Protein 3KV0 (pdb70)

InterPro domains:
  IPR014830 Glycolipid transfer protein domain [PF08718] (36-173)
  IPR014830 Glycolipid transfer protein domain [PTHR10219] (13-198)
  IPR036497 Glycolipid transfer protein superfamily [G3DSA:1.10.3520.10] (11-208)
  IPR036497 Glycolipid transfer protein superfamily [SSF110004] (33-207)

Organism: Podospora anserina (NCBI:txid2587412)

Radius of gyration: 16.38 Å; Cα contacts (8 Å, |Δi|>4): 224; chains: 1; bounding box: 28×43×50 Å

Secondary structure (DSSP, 8-state):
-GGGG--GGG--EE----EEBHHHHHHHHHHHHHHHHHHHTTTTS---HHHHHH----TTTSGGG-SBHHHHHHHH----HHHHHHHHHHHHHHHHHHHH--TTS---HHHHHHHHHHH----S-S---HHHHHHHTPPP-------S----HHHHHHHHHHH--TTT--TTT----

Foldseek 3Di:
DLVVVAALLPFDFDVVLRFTFLPVVLRRLVRVVVLLVLFPCVLCVVLCLLNVLSVLCCCVVPVVQSRTPLSSQLVVVVDCSNLVSLLVNLLSLQLVLQLVVVLPDVDWSLVSSVVSCVPGVVVDDPPVVSSNRSSVSTDGVNSCVCDVDNVVSVVVVSRSVSSVVSVSVVSCVPSRD

CATH classification: 1.10.3520.10

Nearest PDB structures (foldseek):
  3kv0-assembly1_A  TM=1.000E+00  e=2.244E-23  Podospora anserina
  4kbr-assembly6_F  TM=8.569E-01  e=1.804E-05  Mus musculus
  4kbr-assembly8_H  TM=8.568E-01  e=4.045E-05  Mus musculus
  4kbr-assembly7_G  TM=8.019E-01  e=3.632E-05  Mus musculus

Structure (mmCIF, N/CA/C/O backbone):
data_3KV0
#
_entry.id   3KV0
#
_cell.length_a   96.926
_cell.length_b   96.926
_cell.length_c   57.914
_cell.angle_alpha   90.00
_cell.angle_beta   90.00
_cell.angle_gamma   90.00
#
_symmetry.space_group_name_H-M   'P 41 21 2'
#
loop_
_entity.id
_entity.type
_entity.pdbx_description
1 polymer HET-C2
2 water water
#
loop_
_atom_site.group_PDB
_atom_site.id
_atom_site.type_symbol
_atom_site.label_atom_id
_atom_site.label_alt_id
_atom_site.label_comp_id
_atom_site.label_asym_id
_atom_site.label_entity_id
_atom_site.label_seq_id
_atom_site.pdbx_PDB_ins_code
_atom_site.Cartn_x
_atom_site.Cartn_y
_atom_site.Cartn_z
_atom_site.occupancy
_atom_site.B_iso_or_equiv
_atom_site.auth_seq_id
_atom_site.auth_comp_id
_atom_site.auth_asym_id
_atom_site.auth_atom_id
_atom_site.pdbx_PDB_model_num
ATOM 1 N N . THR A 1 15 ? 28.750 50.621 46.682 1.00 51.91 14 THR A N 1
ATOM 2 C CA . THR A 1 15 ? 27.971 49.518 46.032 1.00 51.53 14 THR A CA 1
ATOM 3 C C . THR A 1 15 ? 28.634 49.006 44.751 1.00 51.10 14 THR A C 1
ATOM 4 O O . THR A 1 15 ? 29.394 49.718 44.106 1.00 50.70 14 THR A O 1
ATOM 8 N N . PHE A 1 16 ? 28.295 47.782 44.358 1.00 51.04 15 PHE A N 1
ATOM 9 C CA . PHE A 1 16 ? 28.758 47.248 43.071 1.00 50.87 15 PHE A CA 1
ATOM 10 C C . PHE A 1 16 ? 28.429 48.181 41.903 1.00 50.48 15 PHE A C 1
ATOM 11 O O . PHE A 1 16 ? 29.269 48.375 41.029 1.00 50.91 15 PHE A O 1
ATOM 19 N N . LEU A 1 17 ? 27.248 48.793 41.892 1.00 50.13 16 LEU A N 1
ATOM 20 C CA . LEU A 1 17 ? 26.878 49.612 40.734 1.00 50.44 16 LEU A CA 1
ATOM 21 C C . LEU A 1 17 ? 27.784 50.826 40.603 1.00 50.76 16 LEU A C 1
ATOM 22 O O . LEU A 1 17 ? 27.997 51.307 39.495 1.00 50.25 16 LEU A O 1
ATOM 27 N N . GLU A 1 18 ? 28.303 51.341 41.724 1.00 51.67 17 GLU A N 1
ATOM 28 C CA . GLU A 1 18 ? 29.216 52.497 41.676 1.00 51.76 17 GLU A CA 1
ATOM 29 C C . GLU A 1 18 ? 30.585 52.148 41.082 1.00 50.90 17 GLU A C 1
ATOM 30 O O . GLU A 1 18 ? 31.329 53.050 40.702 1.00 51.90 17 GLU A O 1
ATOM 36 N N . THR A 1 19 ? 30.921 50.859 40.989 1.00 49.81 18 THR A N 1
ATOM 37 C CA . THR A 1 19 ? 32.141 50.443 40.280 1.00 48.79 18 THR A CA 1
ATOM 38 C C . THR A 1 19 ? 32.039 50.628 38.754 1.00 47.39 18 THR A C 1
ATOM 39 O O . THR A 1 19 ? 33.046 50.549 38.062 1.00 47.37 18 THR A O 1
ATOM 43 N N . PHE A 1 20 ? 30.828 50.823 38.218 1.00 45.34 19 PHE A N 1
ATOM 44 C CA . PHE A 1 20 ? 30.646 50.887 36.770 1.00 43.17 19 PHE A CA 1
ATOM 45 C C . PHE A 1 20 ? 31.396 52.071 36.147 1.00 41.86 19 PHE A C 1
ATOM 46 O O . PHE A 1 20 ? 31.181 53.213 36.544 1.00 41.56 19 PHE A O 1
ATOM 74 N N . SER A 1 23 ? 27.308 54.023 33.693 1.00 29.23 22 SER A N 1
ATOM 75 C CA . SER A 1 23 ? 25.924 53.597 33.941 1.00 28.94 22 SER A CA 1
ATOM 76 C C . SER A 1 23 ? 25.035 53.944 32.785 1.00 27.28 22 SER A C 1
ATOM 77 O O . SER A 1 23 ? 25.215 54.966 32.134 1.00 27.79 22 SER A O 1
ATOM 80 N N . PHE A 1 24 ? 23.977 53.154 32.573 1.00 26.33 23 PHE A N 1
ATOM 81 C CA . PHE A 1 24 ? 22.994 53.561 31.616 1.00 26.28 23 PHE A CA 1
ATOM 82 C C . PHE A 1 24 ? 22.273 54.862 32.022 1.00 25.78 23 PHE A C 1
ATOM 83 O O . PHE A 1 24 ? 21.733 55.520 31.166 1.00 27.09 23 PHE A O 1
ATOM 91 N N . VAL A 1 25 ? 22.309 55.208 33.289 1.00 27.93 24 VAL A N 1
ATOM 92 C CA . VAL A 1 25 ? 21.743 56.511 33.775 1.00 29.35 24 VAL A CA 1
ATOM 93 C C . VAL A 1 25 ? 22.414 57.714 33.042 1.00 31.27 24 VAL A C 1
ATOM 94 O O . VAL A 1 25 ? 21.749 58.698 32.719 1.00 30.99 24 VAL A O 1
ATOM 98 N N . ASP A 1 26 ? 23.689 57.547 32.673 1.00 32.54 25 ASP A N 1
ATOM 99 C CA . ASP A 1 26 ? 24.547 58.618 32.147 1.00 33.20 25 ASP A CA 1
ATOM 100 C C . ASP A 1 26 ? 24.824 58.575 30.654 1.00 33.89 25 ASP A C 1
ATOM 101 O O . ASP A 1 26 ? 25.685 59.299 30.136 1.00 35.21 25 ASP A O 1
ATOM 106 N N . VAL A 1 27 ? 24.097 57.730 29.934 1.00 32.78 26 VAL A N 1
ATOM 107 C CA . VAL A 1 27 ? 24.211 57.659 28.514 1.00 31.68 26 VAL A CA 1
ATOM 108 C C . VAL A 1 27 ? 23.367 58.798 27.905 1.00 32.99 26 VAL A C 1
ATOM 109 O O . VAL A 1 27 ? 22.134 58.837 28.100 1.00 33.94 26 VAL A O 1
ATOM 113 N N . PRO A 1 28 ? 24.009 59.698 27.143 1.00 34.34 27 PRO A N 1
ATOM 114 C CA . PRO A 1 28 ? 23.221 60.812 26.562 1.00 34.93 27 PRO A CA 1
ATOM 115 C C . PRO A 1 28 ? 22.229 60.392 25.512 1.00 35.20 27 PRO A C 1
ATOM 116 O O . PRO A 1 28 ? 22.555 59.589 24.623 1.00 34.93 27 PRO A O 1
ATOM 120 N N . ILE A 1 29 ? 21.046 60.994 25.597 1.00 35.54 28 ILE A N 1
ATOM 121 C CA . ILE A 1 29 ? 19.977 60.853 24.641 1.00 36.99 28 ILE A CA 1
ATOM 122 C C . ILE A 1 29 ? 19.610 62.260 24.126 1.00 38.90 28 ILE A C 1
ATOM 123 O O . ILE A 1 29 ? 19.283 63.125 24.914 1.00 37.50 28 ILE A O 1
ATOM 128 N N . ASP A 1 30 ? 19.714 62.480 22.816 1.00 40.74 29 ASP A N 1
ATOM 129 C CA . ASP A 1 30 ? 19.408 63.797 22.242 1.00 42.91 29 ASP A CA 1
ATOM 130 C C . ASP A 1 30 ? 17.978 63.766 21.724 1.00 43.91 29 ASP A C 1
ATOM 131 O O . ASP A 1 30 ? 17.711 63.314 20.597 1.00 44.31 29 ASP A O 1
ATOM 136 N N . ALA A 1 31 ? 17.071 64.233 22.570 1.00 46.33 30 ALA A N 1
ATOM 137 C CA . ALA A 1 31 ? 15.642 64.288 22.261 1.00 48.20 30 ALA A CA 1
ATOM 138 C C . ALA A 1 31 ? 15.289 65.175 21.056 1.00 49.73 30 ALA A C 1
ATOM 139 O O . ALA A 1 31 ? 14.250 64.984 20.441 1.00 50.24 30 ALA A O 1
ATOM 141 N N . GLU A 1 32 ? 16.143 66.127 20.708 1.00 51.51 31 GLU A N 1
ATOM 142 C CA . GLU A 1 32 ? 15.866 66.996 19.549 1.00 52.90 31 GLU A CA 1
ATOM 143 C C . GLU A 1 32 ? 16.265 66.316 18.244 1.00 52.98 31 GLU A C 1
ATOM 144 O O . GLU A 1 32 ? 15.803 66.716 17.174 1.00 53.47 31 GLU A O 1
ATOM 159 N N . GLY A 1 34 ? 15.804 62.915 17.490 1.00 49.73 33 GLY A N 1
ATOM 160 C CA . GLY A 1 34 ? 15.174 61.600 17.416 1.00 48.58 33 GLY A CA 1
ATOM 161 C C . GLY A 1 34 ? 15.759 60.614 18.414 1.00 47.15 33 GLY A C 1
ATOM 162 O O . GLY A 1 34 ? 15.956 59.439 18.100 1.00 47.45 33 GLY A O 1
ATOM 163 N N . ASN A 1 35 ? 16.009 61.103 19.622 1.00 45.17 34 ASN A N 1
ATOM 164 C CA . ASN A 1 35 ? 16.543 60.309 20.721 1.00 43.52 34 ASN A CA 1
ATOM 165 C C . ASN A 1 35 ? 17.851 59.621 20.361 1.00 41.92 34 ASN A C 1
ATOM 166 O O . ASN A 1 35 ? 18.076 58.445 20.7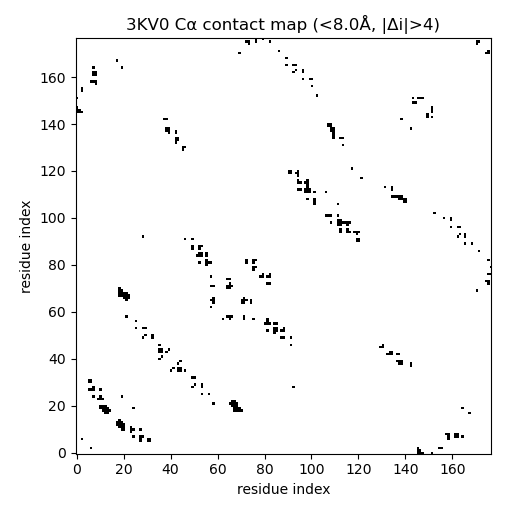05 1.00 40.90 34 ASN A O 1
ATOM 171 N N . ALA A 1 36 ? 18.701 60.391 19.679 1.00 39.31 35 ALA A N 1
ATOM 172 C CA . ALA A 1 36 ? 20.038 59.988 19.301 1.00 38.33 35 ALA A CA 1
ATOM 173 C C . ALA A 1 36 ? 20.743 59.451 20.528 1.00 36.90 35 ALA A C 1
ATOM 174 O O . ALA A 1 36 ? 20.858 60.156 21.540 1.00 36.52 35 ALA A O 1
ATOM 176 N N . ILE A 1 37 ? 21.203 58.202 20.460 1.00 34.60 36 ILE A N 1
ATOM 177 C CA . ILE A 1 37 ? 21.946 57.640 21.586 1.00 33.69 36 ILE A CA 1
ATOM 178 C C . ILE A 1 37 ? 23.442 57.725 21.301 1.00 32.70 36 ILE A C 1
ATOM 179 O O . ILE A 1 37 ? 23.933 57.175 20.314 1.00 33.63 36 ILE A O 1
ATOM 184 N N . SER A 1 38 ? 24.160 58.387 22.184 1.00 32.93 37 SER A N 1
ATOM 185 C CA . SER A 1 38 ? 25.562 58.620 21.986 1.00 33.50 37 SER A CA 1
ATOM 186 C C . SER A 1 38 ? 26.299 57.276 22.056 1.00 33.33 37 SER A C 1
ATOM 187 O O . SER A 1 38 ? 26.131 56.542 23.016 1.00 32.35 37 SER A O 1
ATOM 190 N N . THR A 1 39 ? 27.096 56.999 21.029 1.00 33.94 38 THR A N 1
ATOM 191 C CA . THR A 1 39 ? 27.674 55.681 20.764 1.00 34.04 38 THR A CA 1
ATOM 192 C C . THR A 1 39 ? 28.676 55.295 21.835 1.00 33.75 38 THR A C 1
ATOM 193 O O . THR A 1 39 ? 28.573 54.219 22.429 1.00 32.83 38 THR A O 1
ATOM 197 N N . ALA A 1 40 ? 29.616 56.195 22.135 1.00 33.01 39 ALA A N 1
ATOM 198 C CA . ALA A 1 40 ? 30.718 55.848 23.035 1.00 31.72 39 ALA A CA 1
ATOM 199 C C . ALA A 1 40 ? 30.255 55.492 24.445 1.00 30.70 39 ALA A C 1
ATOM 200 O O . ALA A 1 40 ? 30.663 54.481 25.021 1.00 29.29 39 ALA A O 1
ATOM 202 N N . GLU A 1 41 ? 29.389 56.321 25.007 1.00 30.22 40 GLU A N 1
ATOM 203 C CA . GLU A 1 41 ? 28.871 56.104 26.347 1.00 29.52 40 GLU A CA 1
ATOM 204 C C . GLU A 1 41 ? 27.985 54.838 26.407 1.00 28.13 40 GLU A C 1
ATOM 205 O O . GLU A 1 41 ? 28.000 54.101 27.384 1.00 26.19 40 GLU A O 1
ATOM 211 N N . PHE A 1 42 ? 27.205 54.634 25.366 1.00 27.47 41 PHE A N 1
ATOM 212 C CA . PHE A 1 42 ? 26.362 53.433 25.258 1.00 27.10 41 PHE A CA 1
ATOM 213 C C . PHE A 1 42 ? 27.208 52.158 25.251 1.00 26.43 41 PHE A C 1
ATOM 214 O O . PHE A 1 42 ? 26.892 51.203 25.955 1.00 25.13 41 PHE A O 1
ATOM 222 N N . LEU A 1 43 ? 28.280 52.128 24.454 1.00 25.82 42 LEU A N 1
ATOM 223 C CA . LEU A 1 43 ? 29.100 50.930 24.388 1.00 26.04 42 LEU A CA 1
ATOM 224 C C . LEU A 1 43 ? 29.784 50.675 25.722 1.00 26.42 42 LEU A C 1
ATOM 225 O O . LEU A 1 43 ? 29.856 49.518 26.212 1.00 26.12 42 LEU A O 1
ATOM 230 N N . GLU A 1 44 ? 30.259 51.742 26.355 1.00 25.82 43 GLU A N 1
ATOM 231 C CA . GLU A 1 44 ? 30.864 51.641 27.662 1.00 26.08 43 GLU A CA 1
ATOM 232 C C . GLU A 1 44 ? 29.868 51.152 28.707 1.00 24.91 43 GLU A C 1
ATOM 233 O O . GLU A 1 44 ? 30.216 50.394 29.614 1.00 24.80 43 GLU A O 1
ATOM 239 N N . ALA A 1 45 ? 28.626 51.618 28.614 1.00 25.09 44 ALA A N 1
ATOM 240 C CA . ALA A 1 45 ? 27.557 51.163 29.523 1.00 23.80 44 ALA A CA 1
ATOM 241 C C . ALA A 1 45 ? 27.218 49.661 29.337 1.00 23.38 44 ALA A C 1
ATOM 242 O O . ALA A 1 45 ? 27.013 48.934 30.315 1.00 24.08 44 ALA A O 1
ATOM 244 N N . ALA A 1 46 ? 27.160 49.229 28.101 1.00 24.84 45 ALA A N 1
ATOM 245 C CA . ALA A 1 46 ? 26.907 47.793 27.781 1.00 24.65 45 ALA A CA 1
ATOM 246 C C . ALA A 1 46 ? 28.046 46.917 28.354 1.00 25.23 45 ALA A C 1
ATOM 247 O O . ALA A 1 46 ? 27.830 45.908 29.031 1.00 24.37 45 ALA A O 1
ATOM 249 N N . GLU A 1 47 ? 29.284 47.344 28.145 1.00 25.36 46 GLU A N 1
ATOM 250 C CA . GLU A 1 47 ? 30.447 46.639 28.702 1.00 26.88 46 GLU A CA 1
ATOM 251 C C . GLU A 1 47 ? 30.405 46.602 30.232 1.00 26.76 46 GLU A C 1
ATOM 252 O O . GLU A 1 47 ? 30.648 45.552 30.839 1.00 26.46 46 GLU A O 1
ATOM 258 N N . SER A 1 48 ? 30.018 47.703 30.885 1.00 26.59 47 SER A N 1
ATOM 259 C CA . SER A 1 48 ? 29.935 47.697 32.361 1.00 27.42 47 SER A CA 1
ATOM 260 C C . SER A 1 48 ? 28.853 46.716 32.835 1.00 26.87 47 SER A C 1
ATOM 261 O O . SER A 1 48 ? 28.993 46.046 33.872 1.00 26.73 47 SER A O 1
ATOM 264 N N . LEU A 1 49 ? 27.760 46.655 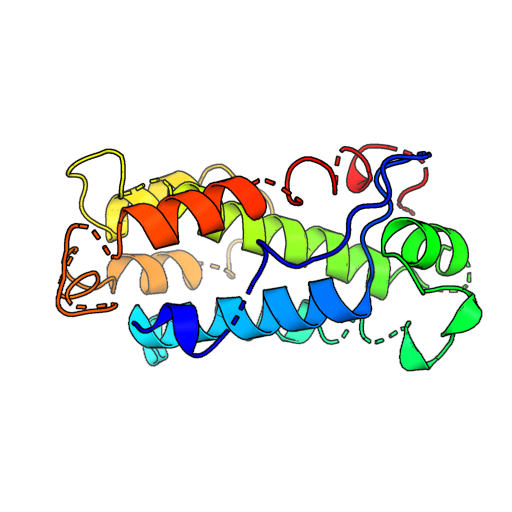32.091 1.00 26.33 48 LEU A N 1
ATOM 265 C CA . LEU A 1 49 ? 26.666 45.785 32.474 1.00 25.90 48 LEU A CA 1
ATOM 266 C C . LEU A 1 49 ? 27.124 44.326 32.460 1.00 26.44 48 LEU A C 1
ATOM 267 O O . LEU A 1 49 ? 26.682 43.528 33.302 1.00 27.04 48 LEU A O 1
ATOM 272 N N . THR A 1 50 ? 27.995 43.970 31.516 1.00 26.51 49 THR A N 1
ATOM 273 C CA . THR A 1 50 ? 28.510 42.579 31.475 1.00 27.78 49 THR A CA 1
ATOM 274 C C . THR A 1 50 ? 29.229 42.150 32.762 1.00 30.04 49 THR A C 1
ATOM 275 O O . THR A 1 50 ? 29.310 40.953 33.026 1.00 31.19 49 THR A O 1
ATOM 279 N N . THR A 1 51 ? 29.700 43.089 33.577 1.00 31.99 50 THR A N 1
ATOM 280 C CA . THR A 1 51 ? 30.361 42.723 34.839 1.00 33.86 50 THR A CA 1
ATOM 281 C C . THR A 1 51 ? 29.357 42.158 35.828 1.00 34.34 50 THR A C 1
ATOM 282 O O . THR A 1 51 ? 29.722 41.454 36.766 1.00 34.20 50 THR A O 1
ATOM 286 N N . MET A 1 52 ? 28.076 42.413 35.592 1.00 34.53 51 MET A N 1
ATOM 287 C CA . MET A 1 52 ? 27.039 41.871 36.444 1.00 36.02 51 MET A CA 1
ATOM 288 C C . MET A 1 52 ? 26.917 40.350 36.219 1.00 35.69 51 MET A C 1
ATOM 289 O O . MET A 1 52 ? 26.539 39.607 37.114 1.00 35.91 51 MET A O 1
ATOM 294 N N . PHE A 1 53 ? 27.263 39.880 35.027 1.00 35.75 52 PHE A N 1
ATOM 295 C CA . PHE A 1 53 ? 27.296 38.451 34.787 1.00 35.51 52 PHE A CA 1
ATOM 296 C C . PHE A 1 53 ? 28.282 37.747 35.691 1.00 35.78 52 PHE A C 1
ATOM 297 O O . PHE A 1 53 ? 28.033 36.617 36.091 1.00 35.73 52 PHE A O 1
ATOM 305 N N . ASP A 1 54 ? 29.367 38.425 36.028 1.00 36.87 53 ASP A N 1
ATOM 306 C CA . ASP A 1 54 ? 30.358 37.861 36.945 1.00 38.73 53 ASP A CA 1
ATOM 307 C C . ASP A 1 54 ? 29.810 37.717 38.364 1.00 40.36 53 ASP A C 1
ATOM 308 O O . ASP A 1 54 ? 30.077 36.718 39.041 1.00 40.85 53 ASP A O 1
ATOM 313 N N . VAL A 1 55 ? 29.004 38.697 38.773 1.00 41.42 54 VAL A N 1
ATOM 314 C CA . VAL A 1 55 ? 28.331 38.695 40.075 1.00 42.34 54 VAL A CA 1
ATOM 315 C C . VAL A 1 55 ? 27.349 37.548 40.119 1.00 42.16 54 VAL A C 1
ATOM 316 O O . VAL A 1 55 ? 27.287 36.828 41.102 1.00 44.59 54 VAL A O 1
ATOM 320 N N . LEU A 1 56 ? 26.589 37.367 39.042 1.00 41.43 55 LEU A N 1
ATOM 321 C CA . LEU A 1 56 ? 25.579 36.312 38.948 1.00 40.93 55 LEU A CA 1
ATOM 322 C C . LEU A 1 56 ? 26.161 34.898 38.894 1.00 41.92 55 LEU A C 1
ATOM 323 O O . LEU A 1 56 ? 25.581 33.944 39.457 1.00 42.13 55 LEU A O 1
ATOM 328 N N . GLY A 1 57 ? 27.272 34.752 38.180 1.00 40.33 56 GLY A N 1
ATOM 329 C CA . GLY A 1 57 ? 27.814 33.428 37.934 1.00 40.13 56 GLY A CA 1
ATOM 330 C C . GLY A 1 57 ? 28.815 33.463 36.799 1.00 38.50 56 GLY A C 1
ATOM 331 O O . GLY A 1 57 ? 28.462 33.193 35.631 1.00 39.07 56 GLY A O 1
ATOM 332 N N . SER A 1 58 ? 30.066 33.733 37.175 1.00 38.01 57 SER A N 1
ATOM 333 C CA . SER A 1 58 ? 31.174 33.944 36.231 1.00 37.76 57 SER A CA 1
ATOM 334 C C . SER A 1 58 ? 31.220 32.872 35.149 1.00 35.77 57 SER A C 1
ATOM 335 O O . SER A 1 58 ? 31.165 33.186 33.956 1.00 34.73 57 SER A O 1
ATOM 338 N N . ILE A 1 59 ? 31.282 31.611 35.571 1.00 33.56 58 ILE A N 1
ATOM 339 C CA . ILE A 1 59 ? 31.344 30.497 34.655 1.00 33.65 58 ILE A CA 1
ATOM 340 C C . ILE A 1 59 ? 30.017 30.328 33.930 1.00 33.64 58 ILE A C 1
ATOM 341 O O . ILE A 1 59 ? 29.982 30.206 32.693 1.00 34.09 58 ILE A O 1
ATOM 346 N N . ALA A 1 60 ? 28.935 30.292 34.711 1.00 33.28 59 ALA A N 1
ATOM 347 C CA . ALA A 1 60 ? 27.613 29.962 34.178 1.00 32.95 59 ALA A CA 1
ATOM 348 C C . ALA A 1 60 ? 27.180 30.936 33.078 1.00 31.26 59 ALA A C 1
ATOM 349 O O . ALA A 1 60 ? 26.747 30.516 32.009 1.00 32.96 59 ALA A O 1
ATOM 351 N N . PHE A 1 61 ? 27.316 32.210 33.369 1.00 31.17 60 PHE A N 1
ATOM 352 C CA . PHE A 1 61 ? 26.943 33.295 32.439 1.00 30.92 60 PHE A CA 1
ATOM 353 C C . PHE A 1 61 ? 28.032 33.759 31.493 1.00 29.87 60 PHE A C 1
ATOM 354 O O . PHE A 1 61 ? 27.815 34.718 30.751 1.00 26.92 60 PHE A O 1
ATOM 362 N N . SER A 1 62 ? 29.179 33.066 31.482 1.00 28.34 61 SER A N 1
ATOM 363 C CA . SER A 1 62 ? 30.231 33.434 30.533 1.00 28.84 61 SER A CA 1
ATOM 364 C C . SER A 1 62 ? 29.797 33.391 29.051 1.00 28.11 61 SER A C 1
ATOM 365 O O . SER A 1 62 ? 30.244 34.209 28.243 1.00 27.82 61 SER A O 1
ATOM 368 N N . PRO A 1 63 ? 28.903 32.456 28.658 1.00 28.82 62 PRO A N 1
ATOM 369 C CA . PRO A 1 63 ? 28.455 32.555 27.269 1.00 29.10 62 PRO A CA 1
ATOM 370 C C . PRO A 1 63 ? 27.675 33.854 26.964 1.00 27.89 62 PRO A C 1
ATOM 371 O O . PRO A 1 63 ? 27.866 34.427 25.905 1.00 28.79 62 PRO A O 1
ATOM 375 N N . VAL A 1 64 ? 26.867 34.317 27.892 1.00 28.14 63 VAL A N 1
ATOM 376 C CA . VAL A 1 64 ? 26.085 35.548 27.720 1.00 28.11 63 VAL A CA 1
ATOM 377 C C . VAL A 1 64 ? 27.017 36.781 27.665 1.00 27.47 63 VAL A C 1
ATOM 378 O O . VAL A 1 64 ? 26.861 37.648 26.811 1.00 24.97 63 VAL A O 1
ATOM 393 N N . THR A 1 66 ? 30.239 36.717 26.878 1.00 23.77 65 THR A N 1
ATOM 394 C CA . THR A 1 66 ? 31.055 36.628 25.652 1.00 22.81 65 THR A CA 1
ATOM 395 C C . THR A 1 66 ? 30.290 37.111 24.431 1.00 23.32 65 THR A C 1
ATOM 396 O O . THR A 1 66 ? 30.801 37.885 23.609 1.00 21.71 65 THR A O 1
ATOM 400 N N . ASP A 1 67 ? 29.047 36.649 24.322 1.00 23.37 66 ASP A N 1
ATOM 401 C CA . ASP A 1 67 ? 28.141 37.044 23.237 1.00 24.74 66 ASP A CA 1
ATOM 402 C C . ASP A 1 67 ? 27.933 38.566 23.232 1.00 23.82 66 ASP A C 1
ATOM 403 O O . ASP A 1 67 ? 28.078 39.236 22.207 1.00 24.20 66 ASP A O 1
ATOM 408 N N . MET A 1 68 ? 27.594 39.116 24.379 1.00 24.52 67 MET A N 1
ATOM 409 C CA A MET A 1 68 ? 27.329 40.561 24.509 0.50 23.78 67 MET A CA 1
ATOM 410 C CA B MET A 1 68 ? 27.323 40.544 24.437 0.50 24.45 67 MET A CA 1
ATOM 411 C C . MET A 1 68 ? 28.595 41.368 24.145 1.00 24.37 67 MET A C 1
ATOM 412 O O . MET A 1 68 ? 28.556 42.338 23.366 1.00 24.45 67 MET A O 1
ATOM 421 N N . LEU A 1 69 ? 29.722 40.973 24.711 1.00 24.13 68 LEU A N 1
ATOM 422 C CA . LEU A 1 69 ? 30.999 41.680 24.404 1.00 23.90 68 LEU A CA 1
ATOM 423 C C . LEU A 1 69 ? 31.389 41.621 22.917 1.00 24.77 68 LEU A C 1
ATOM 424 O O . LEU A 1 69 ? 31.878 42.598 22.355 1.00 24.46 68 LEU A O 1
ATOM 429 N N . GLY A 1 70 ? 31.108 40.498 22.250 1.00 25.35 69 GLY A N 1
ATOM 430 C CA . GLY A 1 70 ? 31.295 40.392 20.809 1.00 26.11 69 GLY A CA 1
ATOM 431 C C . GLY A 1 70 ? 30.445 41.334 20.000 1.00 27.11 69 GLY A C 1
ATOM 432 O O . GLY A 1 70 ? 30.894 41.915 18.992 1.00 28.13 69 GLY A O 1
ATOM 433 N N . ASN A 1 71 ? 29.202 41.524 20.427 1.00 26.88 70 ASN A N 1
ATOM 434 C CA . ASN A 1 71 ? 28.327 42.435 19.730 1.00 26.30 70 ASN A CA 1
ATOM 435 C C . ASN A 1 71 ? 28.748 43.898 19.961 1.00 26.17 70 ASN A C 1
ATOM 436 O O . ASN A 1 71 ? 28.703 44.719 19.013 1.00 26.62 70 ASN A O 1
ATOM 441 N N . VAL A 1 72 ? 29.148 44.211 21.189 1.00 25.18 71 VAL A N 1
ATOM 442 C CA . VAL A 1 72 ? 29.724 45.530 21.511 1.00 26.68 71 VAL A CA 1
ATOM 443 C C . VAL A 1 72 ? 30.910 45.821 20.568 1.00 28.63 71 VAL A C 1
ATOM 444 O O . VAL A 1 72 ? 31.028 46.943 20.007 1.00 29.81 71 VAL A O 1
ATOM 448 N N . GLU A 1 73 ? 31.754 44.815 20.387 1.00 30.24 72 GLU A N 1
ATOM 449 C CA . GLU A 1 73 ? 32.956 44.984 19.595 1.00 31.87 72 GLU A CA 1
ATOM 450 C C . GLU A 1 73 ? 32.649 45.204 18.128 1.00 32.12 72 GLU A C 1
ATOM 451 O O . GLU A 1 73 ? 33.312 46.025 17.479 1.00 33.33 72 GLU A O 1
ATOM 468 N N . ILE A 1 75 ? 30.161 46.777 16.972 1.00 33.56 74 ILE A N 1
ATOM 469 C CA . ILE A 1 75 ? 29.744 48.172 16.887 1.00 33.48 74 ILE A CA 1
ATOM 470 C C . ILE A 1 75 ? 30.954 49.126 17.003 1.00 34.13 74 ILE A C 1
ATOM 471 O O . ILE A 1 75 ? 31.088 50.059 16.198 1.00 34.76 74 ILE A O 1
ATOM 476 N N . ARG A 1 76 ? 31.798 48.897 17.998 1.00 35.34 75 ARG A N 1
ATOM 477 C CA . ARG A 1 76 ? 33.015 49.665 18.231 1.00 37.03 75 ARG A CA 1
ATOM 478 C C . ARG A 1 76 ? 33.937 49.657 16.999 1.00 38.68 75 ARG A C 1
ATOM 479 O O . ARG A 1 76 ? 34.582 50.669 16.709 1.00 39.69 75 ARG A O 1
ATOM 498 N N . ARG A 1 78 ? 33.192 49.414 13.809 1.00 43.09 77 ARG A N 1
ATOM 499 C CA . ARG A 1 78 ? 32.634 50.334 12.855 1.00 44.13 77 ARG A CA 1
ATOM 500 C C . ARG A 1 78 ? 32.784 51.783 13.261 1.00 44.25 77 ARG A C 1
ATOM 501 O O . ARG A 1 78 ? 33.183 52.620 12.427 1.00 44.80 77 ARG A O 1
ATOM 509 N N . MET A 1 79 ? 32.484 52.086 14.522 1.00 44.26 78 MET A N 1
ATOM 510 C CA . MET A 1 79 ? 32.665 53.431 15.095 1.00 44.59 78 MET A CA 1
ATOM 511 C C . MET A 1 79 ? 34.085 53.975 14.854 1.00 45.54 78 MET A C 1
ATOM 512 O O . MET A 1 79 ? 34.260 55.117 14.404 1.00 45.89 78 MET A O 1
ATOM 517 N N . LEU A 1 80 ? 35.073 53.164 15.199 1.00 46.24 79 LEU A N 1
ATOM 518 C CA . LEU A 1 80 ? 36.476 53.511 15.010 1.00 47.64 79 LEU A CA 1
ATOM 519 C C . LEU A 1 80 ? 36.827 53.720 13.531 1.00 48.27 79 LEU A C 1
ATOM 520 O O . LEU A 1 80 ? 37.554 54.661 13.220 1.00 49.63 79 LEU A O 1
ATOM 525 N N . ALA A 1 81 ? 36.288 52.883 12.641 1.00 48.40 80 ALA A N 1
ATOM 526 C CA . ALA A 1 81 ? 36.557 52.958 11.196 1.00 48.47 80 ALA A CA 1
ATOM 527 C C . ALA A 1 81 ? 35.869 54.133 10.497 1.00 48.49 80 ALA A C 1
ATOM 528 O O . ALA A 1 81 ? 36.342 54.598 9.447 1.00 49.15 80 ALA A O 1
ATOM 530 N N . ALA A 1 82 ? 34.766 54.608 11.071 1.00 47.55 81 ALA A N 1
ATOM 531 C CA . ALA A 1 82 ? 33.990 55.695 10.483 1.00 47.04 81 ALA A CA 1
ATOM 532 C C . ALA A 1 82 ? 33.448 56.648 11.548 1.00 46.04 81 ALA A C 1
ATOM 533 O O . ALA A 1 82 ? 32.242 56.8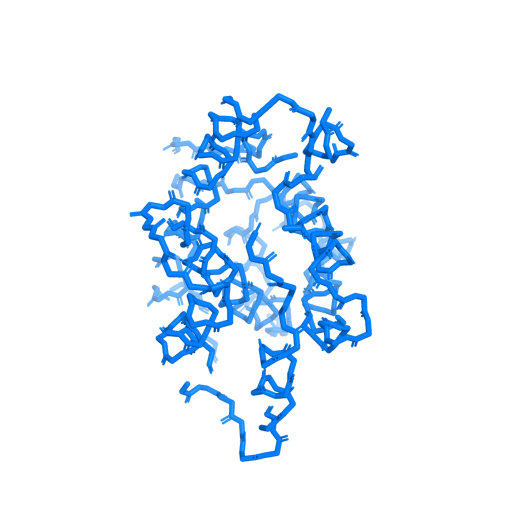16 11.643 1.00 45.16 81 ALA A O 1
ATOM 535 N N . PRO A 1 83 ? 34.337 57.301 12.319 1.00 45.71 82 PRO A N 1
ATOM 536 C CA . PRO A 1 83 ? 33.974 58.017 13.563 1.00 45.55 82 PRO A CA 1
ATOM 537 C C . PRO A 1 83 ? 33.064 59.224 13.470 1.00 46.06 82 PRO A C 1
ATOM 538 O O . PRO A 1 83 ? 32.234 59.455 14.367 1.00 45.50 82 PRO A O 1
ATOM 542 N N . LEU A 1 84 ? 33.240 60.032 12.428 1.00 45.99 83 LEU A N 1
ATOM 543 C CA . LEU A 1 84 ? 32.387 61.206 12.247 1.00 46.23 83 LEU A CA 1
ATOM 544 C C . LEU A 1 84 ? 30.958 60.779 11.872 1.00 46.12 83 LEU A C 1
ATOM 545 O O . LEU A 1 84 ? 29.991 61.450 12.217 1.00 46.72 83 LEU A O 1
ATOM 550 N N . GLU A 1 85 ? 30.844 59.652 11.174 1.00 46.41 84 GLU A N 1
ATOM 551 C CA . GLU A 1 85 ? 29.557 59.084 10.747 1.00 46.64 84 GLU A CA 1
ATOM 552 C C . GLU A 1 85 ? 28.827 58.198 11.821 1.00 46.24 84 GLU A C 1
ATOM 553 O O . GLU A 1 85 ? 27.721 57.687 11.581 1.00 46.06 84 GLU A O 1
ATOM 559 N N . SER A 1 86 ? 29.447 58.025 12.981 1.00 44.77 85 SER A N 1
ATOM 560 C CA . SER A 1 86 ? 29.045 56.988 13.933 1.00 44.12 85 SER A CA 1
ATOM 561 C C . SER A 1 86 ? 28.970 57.519 15.364 1.00 43.35 85 SER A C 1
ATOM 562 O O . SER A 1 86 ? 29.141 56.776 16.311 1.00 42.82 85 SER A O 1
ATOM 565 N N . GLN A 1 87 ? 28.683 58.811 15.515 1.00 43.12 86 GLN A N 1
ATOM 566 C CA . GLN A 1 87 ? 28.700 59.476 16.817 1.00 42.51 86 GLN A CA 1
ATOM 567 C C . GLN A 1 87 ? 27.515 59.133 17.723 1.00 41.15 86 GLN A C 1
ATOM 568 O O . GLN A 1 87 ? 27.612 59.229 18.953 1.00 39.28 86 GLN A O 1
ATOM 574 N N . ASN A 1 88 ? 26.385 58.824 17.099 1.00 40.16 87 ASN A N 1
ATOM 575 C CA . ASN A 1 88 ? 25.253 58.209 17.789 1.00 39.41 87 ASN A CA 1
ATOM 576 C C . ASN A 1 88 ? 24.840 56.938 17.063 1.00 38.14 87 ASN A C 1
ATOM 577 O O . ASN A 1 88 ? 25.118 56.743 15.852 1.00 37.01 87 ASN A O 1
ATOM 582 N N . ILE A 1 89 ? 24.163 56.066 17.808 1.00 37.68 88 ILE A N 1
ATOM 583 C CA . ILE A 1 89 ? 23.901 54.707 17.356 1.00 36.71 88 ILE A CA 1
ATOM 584 C C . ILE A 1 89 ? 23.064 54.734 16.065 1.00 36.89 88 ILE A C 1
ATOM 585 O O . ILE A 1 89 ? 23.368 54.035 15.110 1.00 36.90 88 ILE A O 1
ATOM 590 N N . GLN A 1 90 ? 22.028 55.560 16.046 1.00 38.81 89 GLN A N 1
ATOM 591 C CA . GLN A 1 90 ? 21.140 55.670 14.893 1.00 40.07 89 GLN A CA 1
ATOM 592 C C . GLN A 1 90 ? 21.872 56.118 13.615 1.00 41.46 89 GLN A C 1
ATOM 593 O O . GLN A 1 90 ? 21.690 55.519 12.552 1.00 42.61 89 GLN A O 1
ATOM 599 N N . ASP A 1 91 ? 22.729 57.130 13.718 1.00 42.83 90 ASP A N 1
ATOM 600 C CA . ASP A 1 91 ? 23.552 57.521 12.561 1.00 43.57 90 ASP A CA 1
ATOM 601 C C . ASP A 1 91 ? 24.567 56.464 12.189 1.00 43.29 90 ASP A C 1
ATOM 602 O O . ASP A 1 91 ? 24.796 56.207 11.002 1.00 43.85 90 ASP A O 1
ATOM 607 N N . LEU A 1 92 ? 25.139 55.815 13.195 1.00 42.73 91 LEU A N 1
ATOM 608 C CA . LEU A 1 92 ? 26.091 54.761 12.954 1.00 41.86 91 LEU A CA 1
ATOM 609 C C . LEU A 1 92 ? 25.451 53.742 12.057 1.00 41.28 91 LEU A C 1
ATOM 610 O O . LEU A 1 92 ? 26.081 53.278 11.116 1.00 41.55 91 LEU A O 1
ATOM 615 N N . VAL A 1 93 ? 24.196 53.399 12.341 1.00 41.12 92 VAL A N 1
ATOM 616 C CA . VAL A 1 93 ? 23.512 52.387 11.568 1.00 41.69 92 VAL A CA 1
ATOM 617 C C . VAL A 1 93 ? 23.184 52.905 10.144 1.00 43.15 92 VAL A C 1
ATOM 618 O O . VAL A 1 93 ? 23.446 52.229 9.154 1.00 43.38 92 VAL A O 1
ATOM 622 N N . ARG A 1 94 ? 22.639 54.104 10.061 1.00 45.08 93 ARG A N 1
ATOM 623 C CA . ARG A 1 94 ? 22.264 54.699 8.752 1.00 46.58 93 ARG A CA 1
ATOM 624 C C . ARG A 1 94 ? 23.425 54.695 7.766 1.00 47.55 93 ARG A C 1
ATOM 625 O O . ARG A 1 94 ? 23.267 54.286 6.608 1.00 49.20 93 ARG A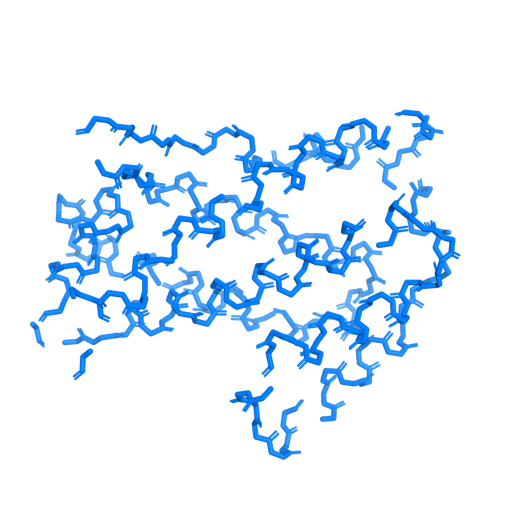 O 1
ATOM 633 N N . ASN A 1 95 ? 24.591 55.094 8.258 1.00 48.51 94 ASN A N 1
ATOM 634 C CA . ASN A 1 95 ? 25.796 55.262 7.459 1.00 49.32 94 ASN A CA 1
ATOM 635 C C . ASN A 1 95 ? 26.552 53.965 7.205 1.00 49.87 94 ASN A C 1
ATOM 636 O O . ASN A 1 95 ? 27.266 53.860 6.220 1.00 49.85 94 ASN A O 1
ATOM 641 N N . GLU A 1 96 ? 26.417 52.962 8.073 1.00 49.92 95 GLU A N 1
ATOM 642 C CA . GLU A 1 96 ? 26.977 51.658 7.741 1.00 49.71 95 GLU A CA 1
ATOM 643 C C . GLU A 1 96 ? 26.151 51.005 6.638 1.00 50.68 95 GLU A C 1
ATOM 644 O O . GLU A 1 96 ? 26.703 50.353 5.742 1.00 50.88 95 GLU A O 1
ATOM 650 N N . LEU A 1 97 ? 24.832 51.157 6.724 1.00 51.79 96 LEU A N 1
ATOM 651 C CA . LEU A 1 97 ? 23.918 50.510 5.776 1.00 53.51 96 LEU A CA 1
ATOM 652 C C . LEU A 1 97 ? 24.016 51.084 4.330 1.00 55.21 96 LEU A C 1
ATOM 653 O O . LEU A 1 97 ? 23.215 50.756 3.471 1.00 55.54 96 LEU A O 1
ATOM 667 N N . THR A 1 99 ? 27.073 50.490 2.276 1.00 59.52 98 THR A N 1
ATOM 668 C CA . THR A 1 99 ? 28.327 49.765 2.336 1.00 59.62 98 THR A CA 1
ATOM 669 C C . THR A 1 99 ? 28.043 48.344 1.875 1.00 59.86 98 THR A C 1
ATOM 670 O O . THR A 1 99 ? 26.945 47.818 2.124 1.00 60.13 98 THR A O 1
ATOM 672 N N . SER A 1 101 ? 28.029 46.714 4.243 1.00 54.02 100 SER A N 1
ATOM 673 C CA . SER A 1 101 ? 28.241 46.043 5.507 1.00 53.86 100 SER A CA 1
ATOM 674 C C . SER A 1 101 ? 27.025 46.269 6.421 1.00 53.35 100 SER A C 1
ATOM 675 O O . SER A 1 101 ? 26.488 47.373 6.493 1.00 54.05 100 SER A O 1
ATOM 678 N N . HIS A 1 102 ? 26.558 45.220 7.089 1.00 52.05 101 HIS A N 1
ATOM 679 C CA . HIS A 1 102 ? 25.530 45.377 8.129 1.00 50.51 101 HIS A CA 1
ATOM 680 C C . HIS A 1 102 ? 25.990 44.752 9.452 1.00 49.25 101 HIS A C 1
ATOM 681 O O . HIS A 1 102 ? 25.185 44.498 10.346 1.00 48.68 101 HIS A O 1
ATOM 688 N N . THR A 1 103 ? 27.298 44.537 9.550 1.00 47.44 102 THR A N 1
ATOM 689 C CA . THR A 1 103 ? 27.942 43.871 10.670 1.00 45.94 102 THR A CA 1
ATOM 690 C C . THR A 1 103 ? 27.665 44.546 12.037 1.00 43.81 102 THR A C 1
ATOM 691 O O . THR A 1 103 ? 27.357 43.863 13.034 1.00 42.56 102 THR A O 1
ATOM 695 N N . ALA A 1 104 ? 27.794 45.866 12.081 1.00 41.32 103 ALA A N 1
ATOM 696 C CA . 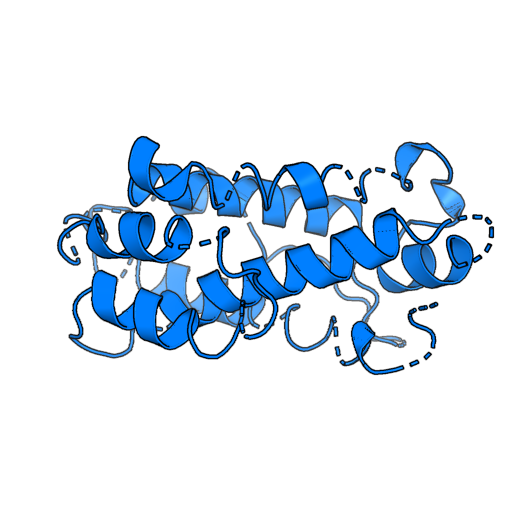ALA A 1 104 ? 27.562 46.616 13.305 1.00 39.68 103 ALA A CA 1
ATOM 697 C C . ALA A 1 104 ? 26.065 46.698 13.593 1.00 38.37 103 ALA A C 1
ATOM 698 O O . ALA A 1 104 ? 25.648 46.576 14.749 1.00 36.19 103 ALA A O 1
ATOM 700 N N . THR A 1 105 ? 25.266 46.885 12.541 1.00 37.00 104 THR A N 1
ATOM 701 C CA . THR A 1 105 ? 23.833 46.931 12.680 1.00 35.70 104 THR A CA 1
ATOM 702 C C . THR A 1 105 ? 23.281 45.604 13.222 1.00 34.39 104 THR A C 1
ATOM 703 O O . THR A 1 105 ? 22.393 45.612 14.074 1.00 32.96 104 THR A O 1
ATOM 707 N N . GLU A 1 106 ? 23.794 44.492 12.706 1.00 33.03 105 GLU A N 1
ATOM 708 C CA . GLU A 1 106 ? 23.390 43.181 13.150 1.00 33.11 105 GLU A CA 1
ATOM 709 C C . GLU A 1 106 ? 23.872 42.955 14.599 1.00 31.59 105 GLU A C 1
ATOM 710 O O . GLU A 1 106 ? 23.157 42.371 15.430 1.00 30.55 105 GLU A O 1
ATOM 716 N N . GLY A 1 107 ? 25.070 43.452 14.892 1.00 29.18 106 GLY A N 1
ATOM 717 C CA . GLY A 1 107 ? 25.599 43.421 16.242 1.00 28.42 106 GLY A CA 1
ATOM 718 C C . GLY A 1 107 ? 24.717 44.171 17.226 1.00 26.79 106 GLY A C 1
ATOM 719 O O . GLY A 1 107 ? 24.486 43.682 18.320 1.00 23.98 106 GLY A O 1
ATOM 720 N N . LEU A 1 108 ? 24.1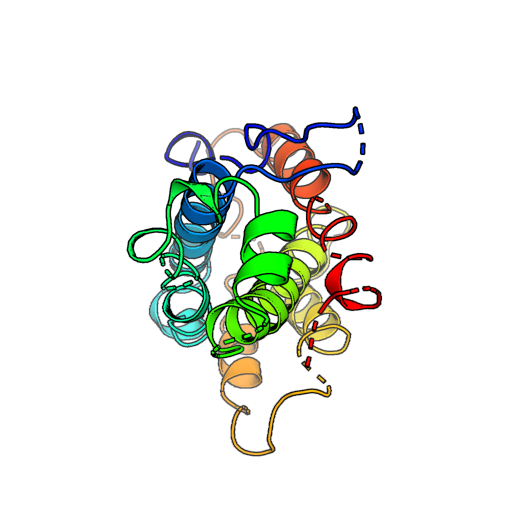92 45.317 16.801 1.00 26.20 107 LEU A N 1
ATOM 721 C CA . LEU A 1 108 ? 23.274 46.121 17.583 1.00 25.88 107 LEU A CA 1
ATOM 722 C C . LEU A 1 108 ? 21.981 45.377 17.858 1.00 26.02 107 LEU A C 1
ATOM 723 O O . LEU A 1 108 ? 21.515 45.359 18.982 1.00 24.89 107 LEU A O 1
ATOM 728 N N . LEU A 1 109 ? 21.410 44.762 16.836 1.00 26.23 108 LEU A N 1
ATOM 729 C CA . LEU A 1 109 ? 20.192 43.954 16.993 1.00 25.99 108 LEU A CA 1
ATOM 730 C C . LEU A 1 109 ? 20.344 42.940 18.140 1.00 24.98 108 LEU A C 1
ATOM 731 O O . LEU A 1 109 ? 19.506 42.832 19.031 1.00 24.25 108 LEU A O 1
ATOM 736 N N . TRP A 1 110 ? 21.395 42.157 18.074 1.00 24.51 109 TRP A N 1
ATOM 737 C CA . TRP A 1 110 ? 21.630 41.123 19.087 1.00 24.34 109 TRP A CA 1
ATOM 738 C C . TRP A 1 110 ? 22.029 41.704 20.443 1.00 23.52 109 TRP A C 1
ATOM 739 O O . TRP A 1 110 ? 21.716 41.133 21.482 1.00 23.86 109 TRP A O 1
ATOM 750 N N . LEU A 1 111 ? 22.795 42.793 20.455 1.00 23.81 110 LEU A N 1
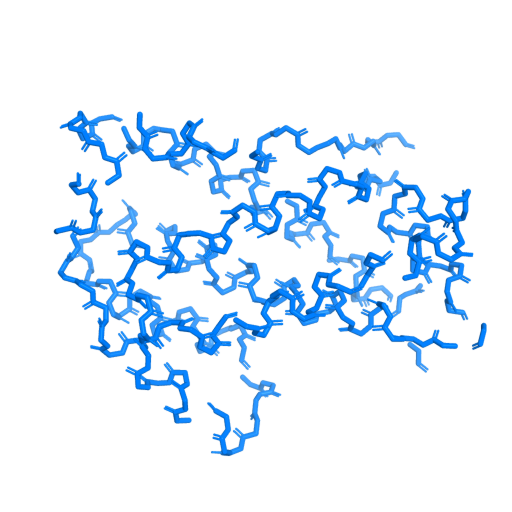ATOM 751 C CA . LEU A 1 111 ? 23.116 43.439 21.726 1.00 22.69 110 LEU A CA 1
ATOM 752 C C . LEU A 1 111 ? 21.841 43.908 22.443 1.00 22.73 110 LEU A C 1
ATOM 753 O O . LEU A 1 111 ? 21.691 43.742 23.671 1.00 20.55 110 LEU A O 1
ATOM 758 N N . VAL A 1 112 ? 20.960 44.557 21.698 1.00 22.96 111 VAL A N 1
ATOM 759 C CA . VAL A 1 112 ? 19.721 45.079 22.275 1.00 22.68 111 VAL A CA 1
ATOM 760 C C . VAL A 1 112 ? 18.859 43.937 22.795 1.00 22.62 111 VAL A C 1
ATOM 761 O O . VAL A 1 112 ? 18.276 44.059 23.870 1.00 21.37 111 VAL A O 1
ATOM 765 N N . ARG A 1 113 ? 18.805 42.811 22.073 1.00 22.06 112 ARG A N 1
ATOM 766 C CA . ARG A 1 113 ? 18.125 41.643 22.634 1.00 22.21 112 ARG A CA 1
ATOM 767 C C . ARG A 1 113 ? 18.742 41.163 23.959 1.00 21.19 112 ARG A C 1
ATOM 768 O O . ARG A 1 113 ? 18.036 40.797 24.873 1.00 20.93 112 ARG A O 1
ATOM 776 N N . GLY A 1 114 ? 20.074 41.164 24.053 1.00 20.76 113 GLY A N 1
ATOM 777 C CA . GLY A 1 114 ? 20.767 40.766 25.259 1.00 19.74 113 GLY A CA 1
ATOM 778 C C . GLY A 1 114 ? 20.549 41.743 26.414 1.00 19.43 113 GLY A C 1
ATOM 779 O O . GLY A 1 114 ? 20.351 41.362 27.539 1.00 20.08 113 GLY A O 1
ATOM 780 N N . LEU A 1 115 ? 20.597 43.020 26.115 1.00 19.68 114 LEU A N 1
ATOM 781 C CA . LEU A 1 115 ? 20.271 44.061 27.092 1.00 19.59 114 LEU A CA 1
ATOM 782 C C . LEU A 1 115 ? 18.831 43.920 27.603 1.00 19.06 114 LEU A C 1
ATOM 783 O O . LEU A 1 115 ? 18.584 44.036 28.772 1.00 19.35 114 LEU A O 1
ATOM 788 N N . GLU A 1 116 ? 17.890 43.669 26.724 1.00 20.71 115 GLU A N 1
ATOM 789 C CA . GLU A 1 116 ? 16.503 43.481 27.116 1.00 20.10 115 GLU A CA 1
ATOM 790 C C . GLU A 1 116 ? 16.294 42.219 27.938 1.00 20.09 115 GLU A C 1
ATOM 791 O O . GLU A 1 116 ? 15.564 42.233 28.922 1.00 19.97 115 GLU A O 1
ATOM 797 N N . PHE A 1 117 ? 16.913 41.119 27.546 1.00 20.15 116 PHE A N 1
ATOM 798 C CA . PHE A 1 117 ? 16.945 39.920 28.376 1.00 19.99 116 PHE A CA 1
ATOM 799 C C . PHE A 1 117 ? 17.414 40.219 29.808 1.00 20.48 116 PHE A C 1
ATOM 800 O O . PHE A 1 117 ? 16.782 39.844 30.780 1.00 19.47 116 PHE A O 1
ATOM 808 N N . THR A 1 118 ? 18.549 40.909 29.944 1.00 19.90 117 THR A N 1
ATOM 809 C CA . THR A 1 118 ? 19.055 41.252 31.261 1.00 20.15 117 THR A CA 1
ATOM 810 C C . THR A 1 118 ? 18.126 42.187 32.010 1.00 20.56 117 THR A C 1
ATOM 811 O O . THR A 1 118 ? 17.878 42.010 33.192 1.00 20.66 117 THR A O 1
ATOM 815 N N . CYS A 1 119 ? 17.651 43.207 31.320 1.00 21.71 118 CYS A N 1
ATOM 816 C CA . CYS A 1 119 ? 16.773 44.242 31.908 1.00 22.56 118 CYS A CA 1
ATOM 817 C C . CYS A 1 119 ? 15.460 43.645 32.437 1.00 22.61 118 CYS A C 1
ATOM 818 O O . CYS A 1 119 ? 15.077 43.868 33.603 1.00 23.58 118 CYS A O 1
ATOM 821 N N . ILE A 1 120 ? 14.819 42.826 31.614 1.00 22.35 119 ILE A N 1
ATOM 822 C CA . ILE A 1 120 ? 13.533 42.192 32.012 1.00 22.97 119 ILE A CA 1
ATOM 823 C C . ILE A 1 120 ? 13.739 41.261 33.190 1.00 23.46 119 ILE A C 1
ATOM 824 O O . ILE A 1 120 ? 12.960 41.239 34.165 1.00 22.83 119 ILE A O 1
ATOM 829 N N . ALA A 1 121 ? 14.792 40.435 33.104 1.00 23.29 120 ALA A N 1
ATOM 830 C CA . ALA A 1 121 ? 15.101 39.521 34.168 1.00 23.27 120 ALA A CA 1
ATOM 831 C C . ALA A 1 121 ? 15.310 40.212 35.526 1.00 24.64 120 ALA A C 1
ATOM 832 O O . ALA A 1 121 ? 14.683 39.833 36.531 1.00 25.40 120 ALA A O 1
ATOM 834 N N . LEU A 1 122 ? 16.188 41.204 35.563 1.00 24.16 121 LEU A N 1
ATOM 835 C CA . LEU A 1 122 ? 16.454 41.903 36.820 1.00 25.00 121 LEU A CA 1
ATOM 836 C C . LEU A 1 122 ? 15.233 42.697 37.329 1.00 24.67 121 LEU A C 1
ATOM 837 O O . LEU A 1 122 ? 15.017 42.739 38.537 1.00 27.37 121 LEU A O 1
ATOM 842 N N . SER A 1 123 ? 14.484 43.330 36.439 1.00 26.34 122 SER A N 1
ATOM 843 C CA . SER A 1 123 ? 13.321 44.173 36.810 1.00 26.97 122 SER A CA 1
ATOM 844 C C . SER A 1 123 ? 12.259 43.282 37.392 1.00 29.19 122 SER A C 1
ATOM 845 O O . SER A 1 123 ? 11.665 43.616 38.432 1.00 28.46 122 SER A O 1
ATOM 859 N N . ASN A 1 125 ? 12.783 40.387 38.746 1.00 32.99 124 ASN A N 1
ATOM 860 C CA . ASN A 1 125 ? 13.181 39.817 40.031 1.00 33.96 124 ASN A CA 1
ATOM 861 C C . ASN A 1 125 ? 13.007 40.809 41.210 1.00 36.45 124 ASN A C 1
ATOM 862 O O . ASN A 1 125 ? 12.513 40.401 42.285 1.00 35.92 124 ASN A O 1
ATOM 867 N N . ILE A 1 126 ? 13.426 42.064 41.019 1.00 37.65 125 ILE A N 1
ATOM 868 C CA . ILE A 1 126 ? 13.386 43.042 42.121 1.00 40.10 125 ILE A CA 1
ATOM 869 C C . ILE A 1 126 ? 11.962 43.467 42.454 1.00 40.99 125 ILE A C 1
ATOM 870 O O . ILE A 1 126 ? 11.699 43.887 43.581 1.00 42.57 125 ILE A O 1
ATOM 875 N N . GLY A 1 127 ? 11.048 43.335 41.497 1.00 42.44 126 GLY A N 1
ATOM 876 C CA . GLY A 1 127 ? 9.616 43.606 41.736 1.00 43.76 126 GLY A CA 1
ATOM 877 C C . GLY A 1 127 ? 8.762 42.407 42.162 1.00 44.52 126 GLY A C 1
ATOM 878 O O . GLY A 1 127 ? 7.539 42.437 42.004 1.00 45.48 126 GLY A O 1
ATOM 879 N N . SER A 1 128 ? 9.397 41.354 42.682 1.00 44.64 127 SER A N 1
ATOM 880 C CA . SER A 1 128 ? 8.701 40.121 43.070 1.00 44.81 127 SER A CA 1
ATOM 881 C C . SER A 1 128 ? 9.531 39.393 44.114 1.00 45.15 127 SER A C 1
ATOM 882 O O . SER A 1 128 ? 10.531 39.934 44.596 1.00 46.09 127 SER A O 1
ATOM 885 N N . THR A 1 129 ? 9.107 38.191 44.494 1.00 45.81 128 THR A N 1
ATOM 886 C CA . THR A 1 129 ? 9.894 37.326 45.390 1.00 46.31 128 THR A CA 1
ATOM 887 C C . THR A 1 129 ? 10.399 36.064 44.686 1.00 46.32 128 THR A C 1
ATOM 888 O O . THR A 1 129 ? 11.021 35.201 45.325 1.00 46.65 128 THR A O 1
ATOM 892 N N . GLU A 1 130 ? 10.130 35.976 43.379 1.00 46.02 129 GLU A N 1
ATOM 893 C CA . GLU A 1 130 ? 10.632 34.912 42.487 1.00 45.90 129 GLU A CA 1
ATOM 894 C C . GLU A 1 130 ? 12.117 34.616 42.694 1.00 44.76 129 GLU A C 1
ATOM 895 O O . GLU A 1 130 ? 12.890 35.504 43.073 1.00 43.83 129 GLU A O 1
ATOM 901 N N . GLU A 1 131 ? 12.529 33.381 42.405 1.00 43.74 130 GLU A N 1
ATOM 902 C CA . GLU A 1 131 ? 13.942 33.078 42.437 1.00 43.75 130 GLU A CA 1
ATOM 903 C C . GLU A 1 131 ? 14.554 33.630 41.149 1.00 40.81 130 GLU A C 1
ATOM 904 O O . GLU A 1 131 ? 13.865 33.757 40.126 1.00 40.04 130 GLU A O 1
ATOM 910 N N . LEU A 1 132 ? 15.840 33.943 41.224 1.00 39.57 131 LEU A N 1
ATOM 911 C CA . LEU A 1 132 ? 16.546 34.525 40.104 1.00 38.24 131 LEU A CA 1
ATOM 912 C C . LEU A 1 132 ? 16.440 33.671 38.864 1.00 36.48 131 LEU A C 1
ATOM 913 O O . LEU A 1 132 ? 16.259 34.197 37.780 1.00 35.31 131 LEU A O 1
ATOM 918 N N . ALA A 1 133 ? 16.614 32.362 39.019 1.00 34.97 132 ALA A N 1
ATOM 919 C CA . ALA A 1 133 ? 16.606 31.459 37.887 1.00 33.63 132 ALA A CA 1
ATOM 920 C C . ALA A 1 133 ? 15.324 31.574 37.106 1.00 33.03 132 ALA A C 1
ATOM 921 O O . ALA A 1 133 ? 15.361 31.589 35.889 1.00 33.42 132 ALA A O 1
ATOM 923 N N . ASP A 1 134 ? 14.183 31.701 37.792 1.00 32.65 133 ASP A N 1
ATOM 924 C CA . ASP A 1 134 ? 12.889 31.816 37.120 1.00 32.20 133 ASP A CA 1
ATOM 925 C C . ASP A 1 134 ? 12.645 33.193 36.464 1.00 31.06 133 ASP A C 1
ATOM 926 O O . ASP A 1 134 ? 12.039 33.283 35.387 1.00 30.53 133 ASP A O 1
ATOM 931 N N . SER A 1 135 ? 13.096 34.266 37.119 1.00 30.61 134 SER A N 1
ATOM 932 C CA . SER A 1 135 ? 13.040 35.598 36.456 1.00 30.32 134 SER A CA 1
ATOM 933 C C . SER A 1 135 ? 13.852 35.566 35.145 1.00 27.98 134 SER A C 1
ATOM 934 O O . SER A 1 135 ? 13.380 35.997 34.094 1.00 26.52 134 SER A O 1
ATOM 937 N N . PHE A 1 136 ? 15.061 34.999 35.199 1.00 27.57 135 PHE A N 1
ATOM 938 C CA . PHE A 1 136 ? 15.851 34.829 33.984 1.00 27.26 135 PHE A CA 1
ATOM 939 C C . PHE A 1 136 ? 15.185 33.926 32.946 1.00 27.33 135 PHE A C 1
ATOM 940 O O . PHE A 1 136 ? 15.135 34.264 31.758 1.00 24.05 135 PHE A O 1
ATOM 948 N N . ARG A 1 137 ? 14.616 32.783 33.368 1.00 28.12 136 ARG A N 1
ATOM 949 C CA . ARG A 1 137 ? 13.955 31.925 32.403 1.00 28.40 136 ARG A CA 1
ATOM 950 C C . ARG A 1 137 ? 12.797 32.590 31.705 1.00 27.77 136 ARG A C 1
ATOM 951 O O . ARG A 1 137 ? 12.614 32.431 30.521 1.00 27.32 136 ARG A O 1
ATOM 959 N N . GLY A 1 138 ? 12.001 33.342 32.441 1.00 27.74 137 GLY A N 1
ATOM 960 C CA . GLY A 1 138 ? 10.855 33.972 31.822 1.00 27.25 137 GLY A CA 1
ATOM 961 C C . GLY A 1 138 ? 11.271 35.083 30.880 1.00 26.10 137 GLY A C 1
ATOM 962 O O . GLY A 1 138 ? 10.663 35.277 29.859 1.00 24.94 137 GLY A O 1
ATOM 963 N N . SER A 1 139 ? 12.319 35.829 31.246 1.00 25.00 138 SER A N 1
ATOM 964 C CA . SER A 1 139 ? 12.901 36.799 30.336 1.00 23.84 138 SER A CA 1
ATOM 965 C C . SER A 1 139 ? 13.430 36.168 29.050 1.00 23.55 138 SER A C 1
ATOM 966 O O . SER A 1 139 ? 13.213 36.670 27.957 1.00 24.21 138 SER A O 1
ATOM 969 N N . TYR A 1 140 ? 14.157 35.061 29.167 1.00 24.93 139 TYR A N 1
ATOM 970 C CA . TYR A 1 140 ? 14.756 34.435 28.016 1.00 24.75 139 TYR A CA 1
ATOM 971 C C . TYR A 1 140 ? 13.677 34.098 26.984 1.00 27.04 139 TYR A C 1
ATOM 972 O O . TYR A 1 140 ? 13.849 34.355 25.773 1.00 25.98 139 TYR A O 1
ATOM 981 N N . ARG A 1 141 ? 12.567 33.578 27.503 1.00 28.93 140 ARG A N 1
ATOM 982 C CA A ARG A 1 141 ? 11.424 33.134 26.706 0.50 30.15 140 ARG A CA 1
ATOM 983 C CA B ARG A 1 141 ? 11.425 33.140 26.703 0.50 30.10 140 ARG A CA 1
ATOM 984 C C . ARG A 1 141 ? 10.928 34.240 25.794 1.00 30.21 140 ARG A C 1
ATOM 985 O O . ARG A 1 141 ? 10.603 34.002 24.624 1.00 29.60 140 ARG A O 1
ATOM 1000 N N . VAL A 1 142 ? 10.868 35.462 26.335 1.00 30.15 141 VAL A N 1
ATOM 1001 C CA . VAL A 1 142 ? 10.352 36.580 25.567 1.00 30.41 141 VAL A CA 1
ATOM 1002 C C . VAL A 1 142 ? 11.369 37.480 24.877 1.00 30.59 141 VAL A C 1
ATOM 1003 O O . VAL A 1 142 ? 10.993 38.486 24.297 1.00 32.98 141 VAL A O 1
ATOM 1007 N N . THR A 1 143 ? 12.667 37.182 24.968 1.00 29.32 142 THR A N 1
ATOM 1008 C CA . THR A 1 143 ? 13.685 38.026 24.344 1.00 26.78 142 THR A CA 1
ATOM 1009 C C . THR A 1 143 ? 14.506 37.257 23.327 1.00 28.22 142 THR A C 1
ATOM 1010 O O . THR A 1 143 ? 14.332 37.428 22.130 1.00 29.25 142 THR A O 1
ATOM 1014 N N . LEU A 1 144 ? 15.404 36.404 23.810 1.00 26.14 143 LEU A N 1
ATOM 1015 C CA . LEU A 1 144 ? 16.400 35.780 22.965 1.00 26.45 143 LEU A CA 1
ATOM 1016 C C . LEU A 1 144 ? 15.902 34.397 22.446 1.00 25.92 143 LEU A C 1
ATOM 1017 O O . LEU A 1 144 ? 16.210 34.038 21.334 1.00 26.35 143 LEU A O 1
ATOM 1033 N N . PRO A 1 146 ? 13.371 32.939 21.040 1.00 28.12 145 PRO A N 1
ATOM 1034 C CA . PRO A 1 146 ? 12.799 32.684 19.722 1.00 27.92 145 PRO A CA 1
ATOM 1035 C C . PRO A 1 146 ? 13.753 32.841 18.572 1.00 28.32 145 PRO A C 1
ATOM 1036 O O . PRO A 1 146 ? 13.460 32.400 17.464 1.00 27.88 145 PRO A O 1
ATOM 1040 N N . HIS A 1 147 ? 14.899 33.474 18.822 1.00 25.14 146 HIS A N 1
ATOM 1041 C CA . HIS A 1 147 ? 15.855 33.744 17.787 1.00 26.38 146 HIS A CA 1
ATOM 1042 C C . HIS A 1 147 ? 17.089 32.852 17.812 1.00 25.34 146 HIS A C 1
ATOM 1043 O O . HIS A 1 147 ? 17.934 32.944 16.930 1.00 28.08 146 HIS A O 1
ATOM 1050 N N . HIS A 1 148 ? 17.179 32.004 18.814 1.00 27.25 147 HIS A N 1
ATOM 1051 C CA . HIS A 1 148 ? 18.320 31.125 19.036 1.00 28.34 147 HIS A CA 1
ATOM 1052 C C . HIS A 1 148 ? 18.129 29.746 18.382 1.00 30.41 147 HIS A C 1
ATOM 1053 O O . HIS A 1 148 ? 17.011 29.214 18.325 1.00 31.05 147 HIS A O 1
ATOM 1060 N N . SER A 1 149 ? 19.238 29.175 17.883 1.00 31.45 148 SER A N 1
ATOM 1061 C CA . SER A 1 149 ? 19.204 27.820 17.294 1.00 31.68 148 SER A CA 1
ATOM 1062 C C . SER A 1 149 ? 19.034 26.749 18.340 1.00 31.46 148 SER A C 1
ATOM 1063 O O . SER A 1 149 ? 19.137 27.005 19.561 1.00 30.19 148 SER A O 1
ATOM 1066 N N . PHE A 1 150 ? 18.779 25.520 17.883 1.00 32.63 149 PHE A N 1
ATOM 1067 C CA . PHE A 1 150 ? 18.617 24.386 18.791 1.00 33.67 149 PHE A CA 1
ATOM 1068 C C . PHE A 1 150 ? 19.893 24.097 19.606 1.00 31.92 149 PHE A C 1
ATOM 1069 O O . PHE A 1 150 ? 19.797 23.556 20.675 1.00 30.72 149 PHE A O 1
ATOM 1077 N N . LEU A 1 151 ? 21.064 24.455 19.090 1.00 32.08 150 LEU A N 1
ATOM 1078 C CA . LEU A 1 151 ? 22.332 24.259 19.840 1.00 31.45 150 LEU A CA 1
ATOM 1079 C C . LEU A 1 151 ? 22.661 25.367 20.869 1.00 29.93 150 LEU A C 1
ATOM 1080 O O . LEU A 1 151 ? 23.365 25.127 21.863 1.00 29.39 150 LEU A O 1
ATOM 1085 N N . VAL A 1 152 ? 22.120 26.559 20.676 1.00 28.09 151 VAL A N 1
ATOM 1086 C CA . VAL A 1 152 ? 22.357 27.676 21.595 1.00 27.34 151 VAL A CA 1
ATOM 1087 C C . VAL A 1 152 ? 21.378 27.686 22.801 1.00 26.96 151 VAL A C 1
ATOM 1088 O O . VAL A 1 152 ? 21.760 28.009 23.940 1.00 26.83 151 VAL A O 1
ATOM 1103 N N . PRO A 1 154 ? 20.252 25.320 24.793 1.00 27.16 153 PRO A N 1
ATOM 1104 C CA . PRO A 1 154 ? 20.724 24.607 25.963 1.00 27.84 153 PRO A CA 1
ATOM 1105 C C . PRO A 1 154 ? 21.855 25.333 26.719 1.00 25.70 153 PRO A C 1
ATOM 1106 O O . PRO A 1 154 ? 21.963 25.209 27.934 1.00 25.67 153 PRO A O 1
ATOM 1110 N N . ILE A 1 155 ? 22.638 26.134 26.008 1.00 26.38 154 ILE A N 1
ATOM 1111 C CA . ILE A 1 155 ? 23.711 26.917 26.653 1.00 26.15 154 ILE A CA 1
ATOM 1112 C C . ILE A 1 155 ? 23.081 27.889 27.644 1.00 25.74 154 ILE A C 1
ATOM 1113 O O . ILE A 1 155 ? 23.486 27.959 28.829 1.00 25.09 154 ILE A O 1
ATOM 1118 N N . PHE A 1 156 ? 22.070 28.626 27.156 1.00 26.18 155 PHE A N 1
ATOM 1119 C CA . PHE A 1 156 ? 21.369 29.632 27.939 1.00 27.43 155 PHE A CA 1
ATOM 1120 C C . PHE A 1 156 ? 20.571 28.991 29.052 1.00 27.32 155 PHE A C 1
ATOM 1121 O O . PHE A 1 156 ? 20.566 29.444 30.189 1.00 28.40 155 PHE A O 1
ATOM 1129 N N . SER A 1 157 ? 19.939 27.862 28.767 1.00 28.34 156 SER A N 1
ATOM 1130 C CA . SER A 1 157 ? 19.178 27.171 29.785 1.00 29.22 156 SER A CA 1
ATOM 1131 C C . SER A 1 157 ? 20.068 26.713 30.963 1.00 28.90 156 SER A C 1
ATOM 1132 O O . SER A 1 157 ? 19.702 26.885 32.144 1.00 28.65 156 SER A O 1
ATOM 1135 N N . ALA A 1 158 ? 21.261 26.183 30.664 1.00 27.57 157 ALA A N 1
ATOM 1136 C CA . ALA A 1 158 ? 22.160 25.696 31.710 1.00 26.67 157 ALA A CA 1
ATOM 1137 C C . ALA A 1 158 ? 22.685 26.847 32.542 1.00 26.91 157 ALA A C 1
ATOM 1138 O O . ALA A 1 158 ? 22.848 26.748 33.769 1.00 25.69 157 ALA A O 1
ATOM 1140 N N . ALA A 1 159 ? 22.939 27.975 31.877 1.00 27.45 158 ALA A N 1
ATOM 1141 C CA . ALA A 1 159 ? 23.451 29.145 32.564 1.00 29.21 158 ALA A CA 1
ATOM 1142 C C . ALA A 1 159 ? 22.427 29.673 33.567 1.00 29.60 158 ALA A C 1
ATOM 1143 O O . ALA A 1 159 ? 22.726 29.930 34.733 1.00 30.37 158 ALA A O 1
ATOM 1145 N N . MET A 1 160 ? 21.196 29.836 33.118 1.00 30.78 159 MET A N 1
ATOM 1146 C CA . MET A 1 160 ? 20.135 30.348 33.987 1.00 31.09 159 MET A CA 1
ATOM 1147 C C . MET A 1 160 ? 19.812 29.423 35.167 1.00 32.18 159 MET A C 1
ATOM 1148 O O . MET A 1 160 ? 19.544 29.899 36.264 1.00 31.94 159 MET A O 1
ATOM 1153 N N . SER A 1 161 ? 19.840 28.103 34.962 1.00 33.99 160 SER A N 1
ATOM 1154 C CA . SER A 1 161 ? 19.645 27.166 36.089 1.00 35.43 160 SER A CA 1
ATOM 1155 C C . SER A 1 161 ? 20.714 27.298 37.178 1.00 36.10 160 SER A C 1
ATOM 1156 O O . SER A 1 161 ? 20.465 26.930 38.309 1.00 38.74 160 SER A O 1
ATOM 1159 N N . ALA A 1 162 ? 21.877 27.849 36.866 1.00 36.84 161 ALA A N 1
ATOM 1160 C CA . ALA A 1 162 ? 22.957 28.017 37.852 1.00 37.19 161 ALA A CA 1
ATOM 1161 C C . ALA A 1 162 ? 22.958 29.386 38.536 1.00 37.27 161 ALA A C 1
ATOM 1162 O O . ALA A 1 162 ? 23.942 29.755 39.183 1.00 38.10 161 ALA A O 1
ATOM 1164 N N . CYS A 1 163 ? 21.864 30.142 38.416 1.00 37.84 162 CYS A N 1
ATOM 1165 C CA . CYS A 1 163 ? 21.710 31.410 39.144 1.00 38.49 162 CYS A CA 1
ATOM 1166 C C . CYS A 1 163 ? 21.881 31.231 40.666 1.00 39.95 162 CYS A C 1
ATOM 1167 O O . CYS A 1 163 ?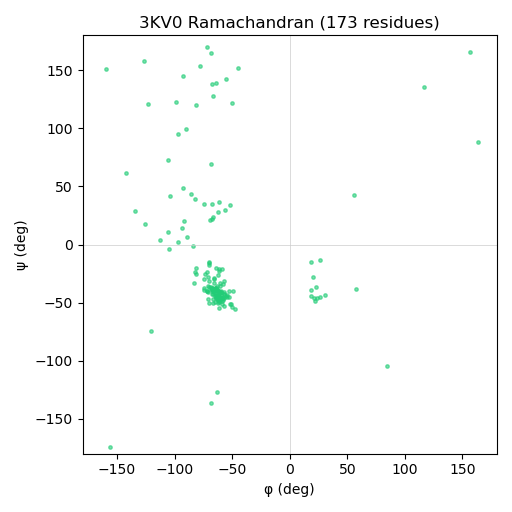 21.434 30.237 41.213 1.00 41.01 162 CYS A O 1
ATOM 1170 N N . PRO A 1 164 ? 22.515 32.203 41.342 1.00 41.74 163 PRO A N 1
ATOM 1171 C CA . PRO A 1 164 ? 22.599 32.148 42.800 1.00 42.46 163 PRO A CA 1
ATOM 1172 C C . PRO A 1 164 ? 21.222 32.347 43.417 1.00 43.82 163 PRO A C 1
ATOM 1173 O O . PRO A 1 164 ? 20.281 32.754 42.717 1.00 42.37 163 PRO A O 1
ATOM 1177 N N . TYR A 1 165 ? 21.084 32.017 44.699 1.00 45.59 164 TYR A N 1
ATOM 1178 C CA . TYR A 1 165 ? 19.847 32.336 45.424 1.00 47.37 164 TYR A CA 1
ATOM 1179 C C . TYR A 1 165 ? 19.759 33.855 45.443 1.00 47.16 164 TYR A C 1
ATOM 1180 O O . TYR A 1 165 ? 20.764 34.531 45.619 1.00 47.07 164 TYR A O 1
ATOM 1189 N N . ARG A 1 166 ? 18.565 34.395 45.242 1.00 48.05 165 ARG A N 1
ATOM 1190 C CA . ARG A 1 166 ? 18.421 35.854 45.168 1.00 48.78 165 ARG A CA 1
ATOM 1191 C C . ARG A 1 166 ? 19.053 36.611 46.347 1.00 49.36 165 ARG A C 1
ATOM 1192 O O . ARG A 1 166 ? 19.669 37.668 46.153 1.00 49.39 165 ARG A O 1
ATOM 1209 N N . ASP A 1 168 ? 21.733 35.901 48.073 1.00 48.90 167 ASP A N 1
ATOM 1210 C CA . ASP A 1 168 ? 23.177 35.932 47.917 1.00 48.38 167 ASP A CA 1
ATOM 1211 C C . ASP A 1 168 ? 23.592 36.935 46.830 1.00 47.20 167 ASP A C 1
ATOM 1212 O O . ASP A 1 168 ? 24.604 37.644 46.957 1.00 46.50 167 ASP A O 1
ATOM 1217 N N . PHE A 1 169 ? 22.785 37.010 45.776 1.00 45.87 168 PHE A N 1
ATOM 1218 C CA . PHE A 1 169 ? 23.017 37.968 44.708 1.00 44.63 168 PHE A CA 1
ATOM 1219 C C . PHE A 1 169 ? 22.959 39.416 45.193 1.00 43.79 168 PHE A C 1
ATOM 1220 O O . PHE A 1 169 ? 23.880 40.174 44.980 1.00 42.85 168 PHE A O 1
ATOM 1228 N N . TYR A 1 170 ? 21.865 39.802 45.833 1.00 44.21 169 TYR A N 1
ATOM 1229 C CA . TYR A 1 170 ? 21.700 41.202 46.276 1.00 44.25 169 TYR A CA 1
ATOM 1230 C C . TYR A 1 170 ? 22.695 41.612 47.346 1.00 45.39 169 TYR A C 1
ATOM 1231 O O . TYR A 1 170 ? 23.128 42.771 47.364 1.00 46.21 169 TYR A O 1
ATOM 1240 N N . ALA A 1 171 ? 23.078 40.667 48.208 1.00 46.33 170 ALA A N 1
ATOM 1241 C CA . ALA A 1 171 ? 24.140 40.908 49.210 1.00 47.08 170 ALA A CA 1
ATOM 1242 C C . ALA A 1 171 ? 25.473 41.240 48.555 1.00 47.75 170 ALA A C 1
ATOM 1243 O O . ALA A 1 171 ? 26.215 42.079 49.066 1.00 48.16 170 ALA A O 1
ATOM 1256 N N . LEU A 1 173 ? 25.704 42.940 45.930 1.00 49.00 172 LEU A N 1
ATOM 1257 C CA . LEU A 1 173 ? 25.577 44.273 45.313 1.00 49.20 172 LEU A CA 1
ATOM 1258 C C . LEU A 1 173 ? 25.796 45.439 46.303 1.00 50.29 172 LEU A C 1
ATOM 1259 O O . LEU A 1 173 ? 25.968 46.584 45.901 1.00 49.52 172 LEU A O 1
ATOM 1264 N N . GLY A 1 174 ? 25.799 45.137 47.595 1.00 51.90 173 GLY A N 1
ATOM 1265 C CA . GLY A 1 174 ? 26.041 46.155 48.625 1.00 53.22 173 GLY A CA 1
ATOM 1266 C C . GLY A 1 174 ? 25.442 45.736 49.958 1.00 54.64 173 GLY A C 1
ATOM 1267 O O . GLY A 1 174 ? 24.619 44.814 50.024 1.00 54.02 173 GLY A O 1
ATOM 1268 N N . ASP A 1 175 ? 25.848 46.426 51.023 1.00 56.42 174 ASP A N 1
ATOM 1269 C CA . ASP A 1 175 ? 25.437 46.054 52.374 1.00 57.91 174 ASP A CA 1
ATOM 1270 C C . ASP A 1 175 ? 24.068 46.613 52.725 1.00 58.31 174 ASP A C 1
ATOM 1271 O O . ASP A 1 175 ? 23.293 45.970 53.437 1.00 58.87 174 ASP A O 1
ATOM 1276 N N . ASP A 1 176 ? 23.759 47.793 52.201 1.00 58.83 175 ASP A N 1
ATOM 1277 C CA . ASP A 1 176 ? 22.497 48.440 52.488 1.00 58.96 175 ASP A CA 1
ATOM 1278 C C . ASP A 1 176 ? 21.436 48.040 51.469 1.00 58.81 175 ASP A C 1
ATOM 1279 O O . ASP A 1 176 ? 21.367 48.603 50.378 1.00 57.78 175 ASP A O 1
ATOM 1284 N N . GLU A 1 177 ? 20.587 47.094 51.857 1.00 58.87 176 GLU A N 1
ATOM 1285 C CA . GLU A 1 177 ? 19.532 46.611 50.977 1.00 59.45 176 GLU A CA 1
ATOM 1286 C C . GLU A 1 177 ? 18.696 47.737 50.336 1.00 58.56 176 GLU A C 1
ATOM 1287 O O . GLU A 1 177 ? 18.351 47.637 49.164 1.00 58.76 176 GLU A O 1
ATOM 1293 N N . GLN A 1 178 ? 18.381 48.795 51.084 1.00 57.41 177 GLN A N 1
ATOM 1294 C CA . GLN A 1 178 ? 17.498 49.862 50.573 1.00 56.78 177 GLN A CA 1
ATOM 1295 C C . GLN A 1 178 ? 18.171 50.683 49.471 1.00 54.65 177 GLN A C 1
ATOM 1296 O O . GLN A 1 178 ? 17.565 50.965 48.455 1.00 54.40 177 GLN A O 1
ATOM 1311 N N . VAL A 1 180 ? 20.713 49.797 47.578 1.00 47.38 179 VAL A N 1
ATOM 1312 C CA . VAL A 1 180 ? 21.030 48.940 46.435 1.00 46.19 179 VAL A CA 1
ATOM 1313 C C . VAL A 1 180 ? 19.795 48.860 45.541 1.00 45.27 179 VAL A C 1
ATOM 1314 O O . VAL A 1 180 ? 19.890 49.018 44.338 1.00 42.79 179 VAL A O 1
ATOM 1318 N N . GLN A 1 181 ? 18.632 48.700 46.165 1.00 44.78 180 GLN A N 1
ATOM 1319 C CA . GLN A 1 181 ? 17.375 48.595 45.441 1.00 44.67 180 GLN A CA 1
ATOM 1320 C C . GLN A 1 181 ? 16.978 49.879 44.733 1.00 43.03 180 GLN A C 1
ATOM 1321 O O . GLN A 1 181 ? 16.636 49.848 43.572 1.00 42.62 180 GLN A O 1
ATOM 1327 N N . GLU A 1 182 ? 17.049 51.019 45.410 1.00 42.09 181 GLU A N 1
ATOM 1328 C CA . GLU A 1 182 ? 16.736 52.283 44.768 1.00 40.64 181 GLU A CA 1
ATOM 1329 C C . GLU A 1 182 ? 17.674 52.557 43.600 1.00 38.40 181 GLU A C 1
ATOM 1330 O O . GLU A 1 182 ? 17.234 53.015 42.553 1.00 37.26 181 GLU A O 1
ATOM 1336 N N . GLU A 1 183 ? 18.956 52.257 43.782 1.00 35.91 182 GLU A N 1
ATOM 1337 C CA . GLU A 1 183 ? 19.954 52.523 42.756 1.00 35.09 182 GLU A CA 1
ATOM 1338 C C . GLU A 1 183 ? 19.794 51.559 41.554 1.00 32.93 182 GLU A C 1
ATOM 1339 O O . GLU A 1 183 ? 19.857 51.989 40.435 1.00 32.05 182 GLU A O 1
ATOM 1345 N N . LEU A 1 184 ? 19.523 50.293 41.820 1.00 32.15 183 LEU A N 1
ATOM 1346 C CA . LEU A 1 184 ? 19.284 49.312 40.752 1.00 31.51 183 LEU A CA 1
ATOM 1347 C C . LEU A 1 184 ? 17.987 49.614 39.991 1.00 31.25 183 LEU A C 1
ATOM 1348 O O . LEU A 1 184 ? 17.955 49.525 38.776 1.00 28.99 183 LEU A O 1
ATOM 1353 N N . ARG A 1 185 ? 16.911 50.030 40.691 1.00 31.58 184 ARG A N 1
ATOM 1354 C CA . ARG A 1 185 ? 15.719 50.485 39.972 1.00 31.22 184 ARG A CA 1
ATOM 1355 C C . ARG A 1 185 ? 15.976 51.648 39.023 1.00 30.01 184 ARG A C 1
ATOM 1356 O O . ARG A 1 185 ? 15.526 51.629 37.884 1.00 29.50 184 ARG A O 1
ATOM 1364 N N . GLU A 1 186 ? 16.669 52.683 39.494 1.00 29.53 185 GLU A N 1
ATOM 1365 C CA . GLU A 1 186 ? 17.011 53.814 38.659 1.00 28.27 185 GLU A CA 1
ATOM 1366 C C . GLU A 1 186 ? 17.806 53.344 37.423 1.00 26.76 185 GLU A C 1
ATOM 1367 O O . GLU A 1 186 ? 17.554 53.778 36.285 1.00 25.77 185 GLU A O 1
ATOM 1373 N N . TYR A 1 187 ? 18.743 52.435 37.661 1.00 25.90 186 TYR A N 1
ATOM 1374 C CA . TYR A 1 187 ? 19.566 51.859 36.569 1.00 24.96 186 TYR A CA 1
ATOM 1375 C C . TYR A 1 187 ? 18.697 51.118 35.538 1.00 23.56 186 TYR A C 1
ATOM 1376 O O . TYR A 1 187 ? 18.783 51.395 34.363 1.00 22.81 186 TYR A O 1
ATOM 1385 N N . LEU A 1 188 ? 17.822 50.256 36.014 1.00 24.57 187 LEU A N 1
ATOM 1386 C CA . LEU A 1 188 ? 16.947 49.455 35.138 1.00 25.09 187 LEU A CA 1
ATOM 1387 C C . LEU A 1 188 ? 15.929 50.301 34.377 1.00 23.94 187 LEU A C 1
ATOM 1388 O O . LEU A 1 188 ? 15.647 50.076 33.176 1.00 22.68 187 LEU A O 1
ATOM 1393 N N . VAL A 1 189 ? 15.385 51.327 35.042 1.00 24.98 188 VAL A N 1
ATOM 1394 C CA . VAL A 1 189 ? 14.535 52.259 34.327 1.00 24.89 188 VAL A CA 1
ATOM 1395 C C . VAL A 1 189 ? 15.253 52.916 33.177 1.00 24.44 188 VAL A C 1
ATOM 1396 O O . VAL A 1 189 ? 14.682 53.010 32.090 1.00 24.08 188 VAL A O 1
ATOM 1400 N N . ALA A 1 190 ? 16.488 53.400 33.403 1.00 24.39 189 ALA A N 1
ATOM 1401 C CA . ALA A 1 190 ? 17.288 54.019 32.354 1.00 23.99 189 ALA A CA 1
ATOM 1402 C C . ALA A 1 190 ? 17.658 53.043 31.254 1.00 23.29 189 ALA A C 1
ATOM 1403 O O . ALA A 1 190 ? 17.646 53.405 30.067 1.00 24.79 189 ALA A O 1
ATOM 1405 N N . LEU A 1 191 ? 17.975 51.819 31.636 1.00 23.35 190 LEU A N 1
ATOM 1406 C CA . LEU A 1 191 ? 18.312 50.796 30.620 1.00 23.21 190 LEU A CA 1
ATOM 1407 C C . LEU A 1 191 ? 17.104 50.500 29.728 1.00 23.15 190 LEU A C 1
ATOM 1408 O O . LEU A 1 191 ? 17.212 50.438 28.524 1.00 22.48 190 LEU A O 1
ATOM 1413 N N . ASP A 1 192 ? 15.966 50.372 30.363 1.00 24.72 191 ASP A N 1
ATOM 1414 C CA . ASP A 1 192 ? 14.699 50.019 29.698 1.00 26.71 191 ASP A CA 1
ATOM 1415 C C . ASP A 1 192 ? 14.359 51.107 28.703 1.00 25.55 191 ASP A C 1
ATOM 1416 O O . ASP A 1 192 ? 13.958 50.839 27.565 1.00 25.81 191 ASP A O 1
ATOM 1432 N N . ILE A 1 194 ? 16.486 53.073 27.117 1.00 24.85 193 ILE A N 1
ATOM 1433 C CA . ILE A 1 194 ? 17.396 52.983 25.992 1.00 25.21 193 ILE A CA 1
ATOM 1434 C C . ILE A 1 194 ? 17.017 51.768 25.124 1.00 25.16 193 ILE A C 1
ATOM 1435 O O . ILE A 1 194 ? 17.026 51.866 23.918 1.00 25.62 193 ILE A O 1
ATOM 1440 N N . VAL A 1 195 ? 16.635 50.666 25.775 1.00 25.87 194 VAL A N 1
ATOM 1441 C CA . VAL A 1 195 ? 16.244 49.438 25.056 1.00 25.53 194 VAL A CA 1
ATOM 1442 C C . VAL A 1 195 ? 15.049 49.762 24.164 1.00 26.58 194 VAL A C 1
ATOM 1443 O O . VAL A 1 195 ? 15.040 49.399 22.996 1.00 26.01 194 VAL A O 1
ATOM 1447 N N . ASN A 1 196 ? 14.071 50.438 24.732 1.00 28.42 195 ASN A N 1
ATOM 1448 C CA . ASN A 1 196 ? 12.816 50.749 24.030 1.00 30.15 195 ASN A CA 1
ATOM 1449 C C . ASN A 1 196 ? 13.046 51.650 22.832 1.00 29.87 195 ASN A C 1
ATOM 1450 O O . ASN A 1 196 ? 12.520 51.376 21.750 1.00 31.46 195 ASN A O 1
ATOM 1455 N N . ILE A 1 197 ? 13.869 52.690 23.000 1.00 30.05 196 ILE A N 1
ATOM 1456 C CA . ILE A 1 197 ? 14.266 53.542 21.901 1.00 29.72 196 ILE A CA 1
ATOM 1457 C C . ILE A 1 197 ? 14.943 52.769 20.789 1.00 30.62 196 ILE A C 1
ATOM 1458 O O . ILE A 1 197 ? 14.653 52.955 19.585 1.00 29.07 196 ILE A O 1
ATOM 1463 N N . LEU A 1 198 ? 15.871 51.889 21.158 1.00 30.25 197 LEU A N 1
ATOM 1464 C CA . LEU A 1 198 ? 16.624 51.205 20.114 1.00 30.25 197 LEU A CA 1
ATOM 1465 C C . LEU A 1 198 ? 15.773 50.140 19.436 1.00 31.17 197 LEU A C 1
ATOM 1466 O O . LEU A 1 198 ? 15.946 49.907 18.254 1.00 31.79 197 LEU A O 1
ATOM 1482 N N . ARG A 1 200 ? 12.489 50.282 18.826 1.00 36.09 199 ARG A N 1
ATOM 1483 C CA . ARG A 1 200 ? 11.720 51.103 17.846 1.00 38.46 199 ARG A CA 1
ATOM 1484 C C . ARG A 1 200 ? 12.577 51.480 16.653 1.00 38.42 199 ARG A C 1
ATOM 1485 O O . ARG A 1 200 ? 12.144 51.355 15.509 1.00 38.97 199 ARG A O 1
ATOM 1493 N N . PHE A 1 201 ? 13.811 51.921 16.888 1.00 38.24 200 PHE A N 1
ATOM 1494 C CA . PHE A 1 201 ? 14.701 52.204 15.770 1.00 38.92 200 PHE A CA 1
ATOM 1495 C C . PHE A 1 201 ? 14.955 50.952 14.889 1.00 40.08 200 PHE A C 1
ATOM 1496 O O . PHE A 1 201 ? 14.854 51.003 13.634 1.00 40.14 200 PHE A O 1
ATOM 1504 N N . LEU A 1 202 ? 15.257 49.826 15.542 1.00 39.61 201 LEU A N 1
ATOM 1505 C CA . LEU A 1 202 ? 15.605 48.579 14.847 1.00 40.52 201 LEU A CA 1
ATOM 1506 C C . LEU A 1 202 ? 14.450 47.971 14.034 1.00 42.33 201 LEU A C 1
ATOM 1507 O O . LEU A 1 202 ? 14.701 47.273 13.061 1.00 42.28 201 LEU A O 1
ATOM 1512 N N . GLU A 1 203 ? 13.221 48.217 14.478 1.00 44.60 202 GLU A N 1
ATOM 1513 C CA . GLU A 1 203 ? 12.002 47.737 13.822 1.00 47.14 202 GLU A CA 1
ATOM 1514 C C . GLU A 1 203 ? 11.624 48.641 12.646 1.00 48.40 202 GLU A C 1
ATOM 1515 O O . GLU A 1 203 ? 10.859 48.224 11.787 1.00 48.79 202 GLU A O 1
ATOM 1521 N N . SER A 1 204 ? 12.133 49.878 12.630 1.00 50.12 203 SER A N 1
ATOM 1522 C CA . SER A 1 204 ? 11.912 50.814 11.503 1.00 50.99 203 SER A CA 1
ATOM 1523 C C . SER A 1 204 ? 12.637 50.361 10.229 1.00 52.49 203 SER A C 1
ATOM 1524 O O . SER A 1 204 ? 13.630 49.637 10.308 1.00 51.70 203 SER A O 1
ATOM 1538 N N . GLU A 1 206 ? 14.370 52.140 8.129 1.00 56.98 205 GLU A N 1
ATOM 1539 C CA . GLU A 1 206 ? 15.686 52.753 8.309 1.00 57.62 205 GLU A CA 1
ATOM 1540 C C . GLU A 1 206 ? 16.801 51.760 8.684 1.00 57.82 205 GLU A C 1
ATOM 1541 O O . GLU A 1 206 ? 17.940 51.901 8.233 1.00 57.31 205 GLU A O 1
ATOM 1547 N N . ALA A 1 207 ? 16.480 50.774 9.526 1.00 58.01 206 ALA A N 1
ATOM 1548 C CA . ALA A 1 207 ? 17.503 49.896 10.109 1.00 58.41 206 ALA A CA 1
ATOM 1549 C C . ALA A 1 207 ? 17.532 48.499 9.495 1.00 59.28 206 ALA A C 1
ATOM 1550 O O . ALA A 1 207 ? 18.249 47.629 9.988 1.00 58.88 206 ALA A O 1
ATOM 1563 N N . TRP A 1 209 ? 18.291 45.689 6.547 1.00 62.27 208 TRP A N 1
ATOM 1564 C CA . TRP A 1 209 ? 19.263 45.414 5.506 1.00 62.88 208 TRP A CA 1
ATOM 1565 C C . TRP A 1 209 ? 18.825 44.191 4.706 1.00 63.30 208 TRP A C 1
ATOM 1566 O O . TRP A 1 209 ? 19.314 43.946 3.596 1.00 63.84 208 TRP A O 1
#

B-factor: mean 38.3, std 11.23, range [18.91, 69.13]

Sequence (177 aa):
TFLETFSFVDVPIDAEGNAISTAEFLEAAESLTTMFDVLGSIAFSPVTDMMLGNVEIRRMLAAPLESQNIQDLVRNELTSHTATEGLLWLVRGLEFTCIALSNIGSTEELADSFRGSYRRVTLPHHSFLVPIFSAAMSACPYRDFYALGDDEQVQEELREYLVALDIVNILRFLESEAW

Solvent-accessible surface area: 10126 Å² total